Protein AF-X1BMU3-F1 (afdb_monomer_lite)

InterPro domains:
  IPR006626 Parallel beta-helix repeat [SM00710] (8-30)
  IPR006626 Parallel beta-helix repeat [SM00710] (31-52)
  IPR006626 Parallel beta-helix repeat [SM00710] (73-93)
  IPR006626 Parallel beta-helix repeat [SM00710] (94-116)
  IPR011050 Pectin lyase fold/virulence factor [SSF51126] (2-118)
  IPR012334 Pectin lyase fold [G3DSA:2.160.20.10] (1-126)
  IPR022441 Parallel beta-helix repeat-2 [TIGR03804] (2-44)
  IPR039448 Right handed beta helix domain [PF13229] (2-118)

Organism: NCBI:txid412755

Sequence (133 aa):
RGIYLRSSNDVNVINNNCSFNEYYGIVSQYSGYTTVINNTCYFNLQGIHLDSSIASIINNTCSKGTFGILSNSQNITVIHNKCINNTNGMYIASDEARIFNNTLSDNSNYGLYIISYTYPIISSTCAMVYIIK

Structure (mmCIF, N/CA/C/O backbone):
data_AF-X1BMU3-F1
#
_entry.id   AF-X1BMU3-F1
#
loop_
_atom_site.group_PDB
_atom_site.id
_atom_site.type_symbol
_atom_site.label_atom_id
_atom_site.label_alt_id
_atom_site.label_comp_id
_atom_site.label_asym_id
_atom_site.label_entity_id
_atom_site.label_seq_id
_atom_site.pdbx_PDB_ins_code
_atom_site.Cartn_x
_atom_site.Cartn_y
_atom_site.Cartn_z
_atom_site.occupancy
_atom_site.B_iso_or_equiv
_atom_site.auth_seq_id
_atom_site.auth_comp_id
_atom_site.auth_asym_id
_atom_site.auth_atom_id
_atom_site.pdbx_PDB_model_num
ATOM 1 N N . ARG A 1 1 ? -12.001 -10.906 -5.872 1.00 58.22 1 ARG A N 1
ATOM 2 C CA . ARG A 1 1 ? -10.534 -10.727 -6.000 1.00 58.22 1 ARG A CA 1
ATOM 3 C C . ARG A 1 1 ? -10.338 -9.483 -6.845 1.00 58.22 1 ARG A C 1
ATOM 5 O O . ARG A 1 1 ? -10.968 -9.432 -7.894 1.00 58.22 1 ARG A O 1
ATOM 12 N N . GLY A 1 2 ? -9.561 -8.502 -6.383 1.00 89.25 2 GLY A N 1
ATOM 13 C CA . GLY A 1 2 ? -9.280 -7.315 -7.186 1.00 89.25 2 GLY A CA 1
ATOM 14 C C . GLY A 1 2 ? -8.140 -7.563 -8.177 1.00 89.25 2 GLY A C 1
ATOM 15 O O . GLY A 1 2 ? -8.109 -8.608 -8.826 1.00 89.25 2 GLY A O 1
ATOM 16 N N . ILE A 1 3 ? -7.205 -6.625 -8.303 1.00 97.50 3 ILE A N 1
ATOM 17 C CA . ILE A 1 3 ? -6.103 -6.702 -9.274 1.00 97.50 3 ILE A CA 1
ATOM 18 C C . ILE A 1 3 ? -4.914 -7.432 -8.650 1.00 97.50 3 ILE A C 1
ATOM 20 O O . ILE A 1 3 ? -4.509 -7.119 -7.533 1.00 97.50 3 ILE A O 1
ATOM 24 N N . TYR A 1 4 ? -4.340 -8.394 -9.371 1.00 97.00 4 TYR A N 1
ATOM 25 C CA . TYR A 1 4 ? -3.208 -9.185 -8.897 1.00 97.00 4 TYR A CA 1
ATOM 26 C C . TYR A 1 4 ? -2.091 -9.191 -9.942 1.00 97.00 4 TYR A C 1
ATOM 28 O O . TYR A 1 4 ? -2.260 -9.724 -11.038 1.00 97.00 4 TYR A O 1
ATOM 36 N N . LEU A 1 5 ? -0.958 -8.590 -9.589 1.00 96.31 5 LEU A N 1
ATOM 37 C CA . LEU A 1 5 ? 0.251 -8.519 -10.399 1.00 96.31 5 LEU A CA 1
ATOM 38 C C . LEU A 1 5 ? 1.302 -9.443 -9.796 1.00 96.31 5 LEU A C 1
ATOM 40 O O . LEU A 1 5 ? 1.633 -9.326 -8.615 1.00 96.31 5 LEU A O 1
ATOM 44 N N . ARG A 1 6 ? 1.843 -10.347 -10.609 1.00 97.00 6 ARG A N 1
ATOM 45 C CA . ARG A 1 6 ? 2.892 -11.274 -10.188 1.00 97.00 6 ARG A CA 1
ATOM 46 C C . ARG A 1 6 ? 4.003 -11.290 -11.212 1.00 97.00 6 ARG A C 1
ATOM 48 O O . ARG A 1 6 ? 3.728 -11.508 -12.390 1.00 97.00 6 ARG A O 1
ATOM 55 N N . SER A 1 7 ? 5.235 -11.080 -10.756 1.00 97.06 7 SER A N 1
ATOM 56 C CA . SER A 1 7 ? 6.422 -11.101 -11.618 1.00 97.06 7 SER A CA 1
ATOM 57 C C . SER A 1 7 ? 6.260 -10.194 -12.842 1.00 97.06 7 SER A C 1
ATOM 59 O O . SER A 1 7 ? 6.598 -10.574 -13.960 1.00 97.06 7 SER A O 1
ATOM 61 N N . SER A 1 8 ? 5.653 -9.024 -12.633 1.00 94.31 8 SER A N 1
ATOM 62 C CA . SER A 1 8 ? 5.281 -8.087 -13.692 1.00 94.31 8 SER A CA 1
ATOM 63 C C . SER A 1 8 ? 6.005 -6.768 -13.468 1.00 94.31 8 SER A C 1
ATOM 65 O O . SER A 1 8 ? 5.951 -6.221 -12.374 1.00 94.31 8 SER A O 1
ATOM 67 N N . ASN A 1 9 ? 6.666 -6.247 -14.495 1.00 95.19 9 ASN A N 1
ATOM 68 C CA . ASN A 1 9 ? 7.392 -4.985 -14.399 1.00 95.19 9 ASN A CA 1
ATOM 69 C C . ASN A 1 9 ? 6.672 -3.891 -15.185 1.00 95.19 9 ASN A C 1
ATOM 71 O O . ASN A 1 9 ? 5.942 -4.193 -16.130 1.00 95.19 9 ASN A O 1
ATOM 75 N N . ASP A 1 10 ? 6.873 -2.639 -14.778 1.00 97.00 10 ASP A N 1
ATOM 76 C CA . ASP A 1 10 ? 6.422 -1.453 -15.519 1.00 97.00 10 ASP A CA 1
ATOM 77 C C . ASP A 1 10 ? 4.896 -1.404 -15.726 1.00 97.00 10 ASP A C 1
ATOM 79 O O . ASP A 1 10 ? 4.380 -0.971 -16.759 1.00 97.00 10 ASP A O 1
ATOM 83 N N . VAL A 1 11 ? 4.148 -1.869 -14.719 1.00 97.00 11 VAL A N 1
ATOM 84 C CA . VAL A 1 11 ? 2.683 -1.911 -14.755 1.00 97.00 11 VAL A CA 1
ATOM 85 C C . VAL A 1 11 ? 2.080 -0.657 -14.134 1.00 97.00 11 VAL A C 1
ATOM 87 O O . VAL A 1 11 ? 2.421 -0.262 -13.018 1.00 97.00 11 VAL A O 1
ATOM 90 N N . ASN A 1 12 ? 1.090 -0.095 -14.825 1.00 97.44 12 ASN A N 1
ATOM 91 C CA . ASN A 1 12 ? 0.274 1.013 -14.346 1.00 97.44 12 ASN A CA 1
ATOM 92 C C . ASN A 1 12 ? -1.130 0.526 -13.966 1.00 97.44 12 ASN A C 1
ATOM 94 O O . ASN A 1 12 ? -1.893 0.079 -14.820 1.00 97.44 12 ASN A O 1
ATOM 98 N N . VAL A 1 13 ? -1.498 0.665 -12.692 1.00 98.12 13 VAL A N 1
ATOM 99 C CA . VAL A 1 13 ? -2.846 0.391 -12.176 1.00 98.12 13 VAL A CA 1
ATOM 100 C C . VAL A 1 13 ? -3.504 1.720 -11.827 1.00 98.12 13 VAL A C 1
ATOM 102 O O . VAL A 1 13 ? -3.208 2.313 -10.789 1.00 98.12 13 VAL A O 1
ATOM 105 N N . ILE A 1 14 ? -4.367 2.220 -12.715 1.00 98.56 14 ILE A N 1
ATOM 106 C CA . ILE A 1 14 ? -4.876 3.598 -12.658 1.00 98.56 14 ILE A CA 1
ATOM 107 C C . ILE A 1 14 ? -6.408 3.627 -12.669 1.00 98.56 14 ILE A C 1
ATOM 109 O O . ILE A 1 14 ? -7.021 2.986 -13.519 1.00 98.56 14 ILE A O 1
ATOM 113 N N . ASN A 1 15 ? -7.014 4.426 -11.784 1.00 98.38 15 ASN A N 1
ATOM 114 C CA . ASN A 1 15 ? -8.455 4.734 -11.763 1.00 98.38 15 ASN A CA 1
ATOM 115 C C . ASN A 1 15 ? -9.384 3.507 -11.627 1.00 98.38 15 ASN A C 1
ATOM 117 O O . ASN A 1 15 ? -10.466 3.476 -12.213 1.00 98.38 15 ASN A O 1
ATOM 121 N N . ASN A 1 16 ? -8.996 2.494 -10.850 1.00 98.25 16 ASN A N 1
ATOM 122 C CA . ASN A 1 16 ? -9.819 1.303 -10.631 1.00 98.25 16 ASN A CA 1
ATOM 123 C C . ASN A 1 16 ? -10.598 1.373 -9.315 1.00 98.25 16 ASN A C 1
ATOM 125 O O . ASN A 1 16 ? -10.117 1.880 -8.298 1.00 98.25 16 ASN A O 1
ATOM 129 N N . ASN A 1 17 ? -11.785 0.767 -9.311 1.00 98.06 17 ASN A N 1
ATOM 130 C CA . ASN A 1 17 ? -12.514 0.442 -8.090 1.00 98.06 17 ASN A CA 1
ATOM 131 C C . ASN A 1 17 ? -12.274 -1.035 -7.736 1.00 98.06 17 ASN A C 1
ATOM 133 O O . ASN A 1 17 ? -12.875 -1.926 -8.326 1.00 98.06 17 ASN A O 1
ATOM 137 N N . CYS A 1 18 ? -11.390 -1.281 -6.771 1.00 97.88 18 CYS A N 1
ATOM 138 C CA . CYS A 1 18 ? -11.014 -2.606 -6.273 1.00 97.88 18 CYS A CA 1
ATOM 139 C C . CYS A 1 18 ? -11.619 -2.863 -4.883 1.00 97.88 18 CYS A C 1
ATOM 141 O O . CYS A 1 18 ? -10.926 -3.263 -3.947 1.00 97.88 18 CYS A O 1
ATOM 143 N N . SER A 1 19 ? -12.905 -2.566 -4.720 1.00 98.19 19 SER A N 1
ATOM 144 C CA . SER A 1 19 ? -13.605 -2.651 -3.434 1.00 98.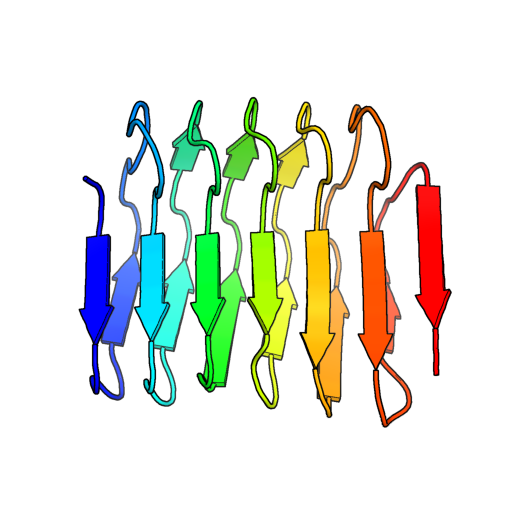19 19 SER A CA 1
ATOM 145 C C . SER A 1 19 ? -14.321 -3.988 -3.236 1.00 98.19 19 SER A C 1
ATOM 147 O O . SER A 1 19 ? -14.561 -4.714 -4.199 1.00 98.19 19 SER A O 1
ATOM 149 N N . PHE A 1 20 ? -14.707 -4.274 -1.991 1.00 97.75 20 PHE A N 1
ATOM 150 C CA . PHE A 1 20 ? -15.537 -5.419 -1.601 1.00 97.75 20 PHE A CA 1
ATOM 151 C C . PHE A 1 20 ? -14.941 -6.785 -1.956 1.00 97.75 20 PHE A C 1
ATOM 153 O O . PHE A 1 20 ? -15.661 -7.729 -2.285 1.00 97.75 20 PHE A O 1
ATOM 160 N N . ASN A 1 21 ? -13.618 -6.912 -1.890 1.00 96.00 21 ASN A N 1
ATOM 161 C CA . ASN A 1 21 ? -12.961 -8.204 -1.992 1.00 96.00 21 ASN A CA 1
ATOM 162 C C . ASN A 1 21 ? -12.735 -8.778 -0.601 1.00 96.00 21 ASN A C 1
ATOM 164 O O . ASN A 1 21 ? -12.295 -8.084 0.307 1.00 96.00 21 ASN A O 1
ATOM 168 N N . GLU A 1 22 ? -12.959 -10.083 -0.473 1.00 93.88 22 GLU A N 1
ATOM 169 C CA . GLU A 1 22 ? -12.767 -10.820 0.779 1.00 93.88 22 GLU A CA 1
ATOM 170 C C . GLU A 1 22 ? -11.379 -10.590 1.399 1.00 93.88 22 GLU A C 1
ATOM 172 O O . GLU A 1 22 ? -11.260 -10.377 2.601 1.00 93.88 22 GLU A O 1
ATOM 177 N N . TYR A 1 23 ? -10.336 -10.561 0.561 1.00 94.81 23 TYR A N 1
ATOM 178 C CA . TYR A 1 23 ? -8.954 -10.400 1.008 1.00 94.81 23 TYR A CA 1
ATOM 179 C C . TYR A 1 23 ? -8.319 -9.115 0.480 1.00 94.81 23 TYR A C 1
ATOM 181 O O . TYR A 1 23 ? -8.098 -8.175 1.236 1.00 94.81 23 TYR A O 1
ATOM 189 N N . TYR A 1 24 ? -8.024 -9.059 -0.818 1.00 97.38 24 TYR A N 1
ATOM 190 C CA . TYR A 1 24 ? -7.151 -8.027 -1.375 1.00 97.38 24 TYR A CA 1
ATOM 191 C C . TYR A 1 24 ? -7.853 -7.163 -2.423 1.00 97.38 24 TYR A C 1
ATOM 193 O O . TYR A 1 24 ? -8.521 -7.701 -3.318 1.00 97.38 24 TYR A O 1
ATOM 201 N N . GLY A 1 25 ? -7.632 -5.847 -2.344 1.00 98.25 25 GLY A N 1
ATOM 202 C CA . GLY A 1 25 ? -7.974 -4.897 -3.402 1.00 98.25 25 GLY A CA 1
ATOM 203 C C . GLY A 1 25 ? -6.966 -4.952 -4.550 1.00 98.25 25 GLY A C 1
ATOM 204 O O . GLY A 1 25 ? -7.294 -5.406 -5.642 1.00 98.25 25 GLY A O 1
ATOM 205 N N . ILE A 1 26 ? -5.727 -4.526 -4.311 1.00 98.56 26 ILE A N 1
ATOM 206 C CA . ILE A 1 26 ? -4.634 -4.578 -5.294 1.00 98.56 26 ILE A CA 1
ATOM 207 C C . ILE A 1 26 ? -3.444 -5.298 -4.671 1.00 98.56 26 ILE A C 1
ATOM 209 O O . ILE A 1 26 ? -3.037 -4.972 -3.559 1.00 98.56 26 ILE A O 1
ATOM 213 N N . VAL A 1 27 ? -2.873 -6.258 -5.394 1.00 97.94 27 VAL A N 1
ATOM 214 C CA . VAL A 1 27 ? -1.695 -7.019 -4.973 1.00 97.94 27 VAL A CA 1
ATOM 215 C C . VAL A 1 27 ? -0.593 -6.894 -6.014 1.00 97.94 27 VAL A C 1
ATOM 217 O O . VAL A 1 27 ? -0.849 -7.076 -7.203 1.00 97.94 27 VAL A O 1
ATOM 220 N N . SER A 1 28 ? 0.632 -6.647 -5.557 1.00 96.94 28 SER A N 1
ATOM 221 C CA . SER A 1 28 ? 1.846 -6.713 -6.368 1.00 96.94 28 SER A CA 1
ATOM 222 C C . SER A 1 28 ? 2.877 -7.601 -5.682 1.00 96.94 28 SER A C 1
ATOM 224 O O . SER A 1 28 ? 3.290 -7.304 -4.561 1.00 96.94 28 SER A O 1
ATOM 226 N N . GLN A 1 29 ? 3.281 -8.686 -6.346 1.00 97.06 29 GLN A N 1
ATOM 227 C CA . GLN A 1 29 ? 4.260 -9.645 -5.833 1.00 97.06 29 GLN A CA 1
ATOM 228 C C . GLN A 1 29 ? 5.409 -9.850 -6.814 1.00 97.06 29 GLN A C 1
ATOM 230 O O . GLN A 1 29 ? 5.182 -10.212 -7.970 1.00 97.06 29 GLN A O 1
ATOM 235 N N . TYR A 1 30 ? 6.642 -9.699 -6.327 1.00 97.00 30 TYR A N 1
ATOM 236 C CA . TYR A 1 30 ? 7.863 -9.889 -7.122 1.00 97.00 30 TYR A CA 1
ATOM 237 C C . TYR A 1 30 ? 7.910 -9.003 -8.379 1.00 97.00 30 TYR A C 1
ATOM 239 O O . TYR A 1 30 ? 8.348 -9.448 -9.438 1.00 97.00 30 TYR A O 1
ATOM 247 N N . SER A 1 31 ? 7.407 -7.773 -8.276 1.00 95.69 31 SER A N 1
ATOM 248 C CA . SER A 1 31 ? 7.179 -6.867 -9.406 1.00 95.69 31 SER A CA 1
ATOM 249 C C . SER A 1 31 ? 8.006 -5.587 -9.272 1.00 95.69 31 SER A C 1
ATOM 251 O O . SER A 1 31 ? 8.108 -5.007 -8.191 1.00 95.69 31 SER A O 1
ATOM 253 N N . GLY A 1 32 ? 8.581 -5.113 -10.371 1.00 94.50 32 GLY A N 1
ATOM 254 C CA . GLY A 1 32 ? 9.378 -3.889 -10.432 1.00 94.50 32 GLY A CA 1
ATOM 255 C C . GLY A 1 32 ? 8.608 -2.713 -11.028 1.00 94.50 32 GLY A C 1
ATOM 256 O O . GLY A 1 32 ? 7.774 -2.886 -11.914 1.00 94.50 32 GLY A O 1
ATOM 257 N N . TYR A 1 33 ? 8.905 -1.503 -10.557 1.00 94.62 33 TYR A N 1
ATOM 258 C CA . TYR A 1 33 ? 8.425 -0.244 -11.146 1.00 94.62 33 TYR A CA 1
ATOM 259 C C . TYR A 1 33 ? 6.901 -0.174 -11.347 1.00 94.62 33 TYR A C 1
ATOM 261 O O . TYR A 1 33 ? 6.401 0.400 -12.313 1.00 94.62 33 TYR A O 1
ATOM 269 N N . THR A 1 34 ? 6.141 -0.759 -10.418 1.00 96.00 34 THR A N 1
ATOM 270 C CA . THR A 1 34 ? 4.677 -0.726 -10.475 1.00 96.00 34 THR A CA 1
ATOM 271 C C . THR A 1 34 ? 4.158 0.618 -9.975 1.00 96.00 34 THR A C 1
ATOM 273 O O . THR A 1 34 ? 4.550 1.102 -8.912 1.00 96.00 34 THR A O 1
ATOM 276 N N . THR A 1 35 ? 3.231 1.215 -10.715 1.00 97.88 35 THR A N 1
ATOM 277 C CA . THR A 1 35 ? 2.622 2.498 -10.365 1.00 97.88 35 THR A CA 1
ATOM 278 C C . THR A 1 35 ? 1.130 2.317 -10.113 1.00 97.88 35 THR A C 1
ATOM 280 O O . THR A 1 35 ? 0.380 1.910 -10.998 1.00 97.88 35 THR A O 1
ATOM 283 N N . VAL A 1 36 ? 0.685 2.623 -8.894 1.00 98.50 36 VAL A N 1
ATOM 284 C CA . VAL A 1 36 ? -0.705 2.463 -8.445 1.00 98.50 36 VAL A CA 1
ATOM 285 C C . VAL A 1 36 ? -1.284 3.845 -8.154 1.00 98.50 36 VAL A C 1
ATOM 287 O O . VAL A 1 36 ? -0.907 4.474 -7.163 1.00 98.50 36 VAL A O 1
ATOM 290 N N . ILE A 1 37 ? -2.175 4.341 -9.020 1.00 98.81 37 ILE A N 1
ATOM 291 C CA . ILE A 1 37 ? -2.674 5.727 -8.987 1.00 98.81 37 ILE A CA 1
ATOM 292 C C . ILE A 1 37 ? -4.203 5.798 -8.947 1.00 98.81 37 ILE A C 1
ATOM 294 O O . ILE A 1 37 ? -4.879 5.171 -9.761 1.00 98.81 37 ILE A O 1
ATOM 298 N N . ASN A 1 38 ? -4.752 6.653 -8.077 1.00 98.62 38 ASN A N 1
ATOM 299 C CA . ASN A 1 38 ? -6.180 7.015 -8.062 1.00 98.62 38 ASN A CA 1
ATOM 300 C C . ASN A 1 38 ? -7.142 5.814 -7.945 1.00 98.62 38 ASN A C 1
ATOM 302 O O . ASN A 1 38 ? -8.252 5.840 -8.478 1.00 98.62 38 ASN A O 1
ATOM 306 N N . ASN A 1 39 ? -6.741 4.739 -7.271 1.00 98.75 39 ASN A N 1
ATOM 307 C CA . ASN A 1 39 ? -7.611 3.587 -7.066 1.00 98.75 39 ASN A CA 1
ATOM 308 C C . ASN A 1 39 ? -8.395 3.715 -5.759 1.00 98.75 39 ASN A C 1
ATOM 310 O O . ASN A 1 39 ? -7.926 4.288 -4.770 1.00 98.75 39 ASN A O 1
ATOM 314 N N . THR A 1 40 ? -9.588 3.128 -5.745 1.00 98.69 40 THR A N 1
ATOM 315 C CA . THR A 1 40 ? -10.412 2.987 -4.540 1.00 98.69 40 THR A CA 1
ATOM 316 C C . THR A 1 40 ? -10.416 1.532 -4.098 1.00 98.69 40 THR A C 1
ATOM 318 O O . THR A 1 40 ? -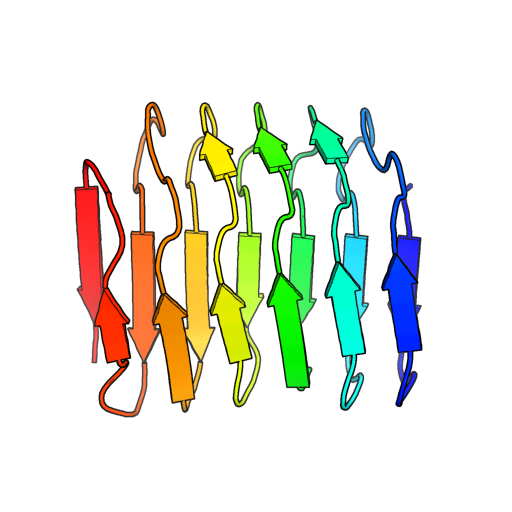10.859 0.662 -4.842 1.00 98.69 40 THR A O 1
ATOM 321 N N . CYS A 1 41 ? -9.936 1.272 -2.884 1.00 98.50 41 CYS A N 1
ATOM 322 C CA . CYS A 1 41 ? -9.921 -0.044 -2.250 1.00 98.50 41 CYS A CA 1
ATOM 323 C C . CYS A 1 41 ? -10.733 0.015 -0.949 1.00 98.50 41 CYS A C 1
ATOM 325 O O . CYS A 1 41 ? -10.176 0.108 0.147 1.00 98.50 41 CYS A O 1
ATOM 327 N N . TYR A 1 42 ? -12.059 0.007 -1.068 1.00 98.50 42 TYR A N 1
ATOM 328 C CA . TYR A 1 42 ? -12.977 0.049 0.069 1.00 98.50 42 TYR A CA 1
ATOM 329 C C . TYR A 1 42 ? -13.379 -1.362 0.507 1.00 98.50 42 TYR A C 1
ATOM 331 O O . TYR A 1 42 ? -13.733 -2.188 -0.329 1.00 98.50 42 TYR A O 1
ATOM 339 N N . PHE A 1 43 ? -13.382 -1.621 1.815 1.00 98.00 43 PHE A N 1
ATOM 340 C CA . PHE A 1 43 ? -13.876 -2.874 2.395 1.00 98.00 43 PHE A CA 1
ATOM 341 C C . PHE A 1 43 ? -13.156 -4.116 1.843 1.00 98.00 43 PHE A C 1
ATOM 343 O O . PHE A 1 43 ? -13.767 -5.027 1.288 1.00 98.00 43 PHE A O 1
ATOM 350 N N . ASN A 1 44 ? -11.830 -4.115 1.974 1.00 97.88 44 ASN A N 1
ATOM 351 C CA . ASN A 1 44 ? -10.973 -5.273 1.727 1.00 97.88 44 ASN A CA 1
ATOM 352 C C . ASN A 1 44 ? -10.177 -5.558 3.002 1.00 97.88 44 ASN A C 1
ATOM 354 O O . ASN A 1 44 ? -9.825 -4.609 3.700 1.00 97.88 44 ASN A O 1
ATOM 358 N N . LEU A 1 45 ? -9.819 -6.813 3.293 1.00 97.69 45 LEU A N 1
ATOM 359 C CA . LEU A 1 45 ? -8.905 -7.104 4.408 1.00 97.69 45 LEU A CA 1
ATOM 360 C C . LEU A 1 45 ? -7.603 -6.293 4.269 1.00 97.69 45 LEU A C 1
ATOM 362 O O . LEU A 1 45 ? -7.128 -5.690 5.231 1.00 97.69 45 LEU A O 1
ATOM 366 N N . GLN A 1 46 ? -7.070 -6.228 3.050 1.00 98.06 46 GLN A N 1
ATOM 367 C CA . GLN A 1 46 ? -5.927 -5.405 2.675 1.00 98.06 46 GLN A CA 1
ATOM 368 C C . GLN A 1 46 ? -6.270 -4.601 1.418 1.00 98.06 46 GLN A C 1
ATOM 370 O O . GLN A 1 46 ? -6.629 -5.170 0.384 1.00 98.06 46 GLN A O 1
ATOM 375 N N . GLY A 1 47 ? -6.175 -3.273 1.500 1.00 98.44 47 GLY A N 1
ATOM 376 C CA . GLY A 1 47 ? -6.460 -2.386 0.374 1.00 98.44 47 GLY A CA 1
ATOM 377 C C . GLY A 1 47 ? -5.438 -2.567 -0.745 1.00 98.44 47 GLY A C 1
ATOM 378 O O . GLY A 1 47 ? -5.761 -3.118 -1.797 1.00 98.44 47 GLY A O 1
ATOM 379 N N . ILE A 1 48 ? -4.200 -2.148 -0.488 1.00 98.69 48 ILE A N 1
ATOM 380 C CA . ILE A 1 48 ? -3.052 -2.356 -1.379 1.00 98.69 48 ILE A CA 1
ATOM 381 C C . ILE A 1 48 ? -2.003 -3.184 -0.636 1.00 98.69 48 ILE A C 1
ATOM 383 O O . ILE A 1 48 ? -1.560 -2.794 0.444 1.00 98.69 48 ILE A O 1
ATOM 387 N N . HIS A 1 49 ? -1.609 -4.313 -1.219 1.00 98.12 49 HIS A N 1
ATOM 388 C CA . HIS A 1 49 ? -0.597 -5.215 -0.684 1.00 98.12 49 HIS A CA 1
ATOM 389 C C . HIS A 1 49 ? 0.605 -5.312 -1.629 1.00 98.12 49 HIS A C 1
ATOM 391 O O . HIS A 1 49 ? 0.462 -5.727 -2.781 1.00 98.12 49 HIS A O 1
ATOM 397 N N . LEU A 1 50 ? 1.786 -4.943 -1.135 1.00 97.25 50 LEU A N 1
ATOM 398 C CA . LEU A 1 50 ? 3.053 -5.092 -1.847 1.00 97.25 50 LEU A CA 1
ATOM 399 C C . LEU A 1 50 ? 3.937 -6.114 -1.136 1.00 97.25 50 LEU A C 1
ATOM 401 O O . LEU A 1 50 ? 4.197 -5.983 0.062 1.00 97.25 50 LEU A O 1
ATOM 405 N N . ASP A 1 51 ? 4.446 -7.083 -1.887 1.00 97.06 51 ASP A N 1
ATOM 406 C CA . ASP A 1 51 ? 5.432 -8.044 -1.403 1.00 97.06 51 ASP A CA 1
ATOM 407 C C . ASP A 1 51 ? 6.588 -8.163 -2.399 1.00 97.06 51 ASP A C 1
ATOM 409 O O . ASP A 1 51 ? 6.382 -8.369 -3.601 1.00 97.06 51 ASP A O 1
ATOM 413 N N . SER A 1 52 ? 7.810 -7.992 -1.896 1.00 96.44 52 SER A N 1
ATOM 414 C CA . SER A 1 52 ? 9.050 -8.095 -2.666 1.00 96.44 52 SER A CA 1
ATOM 415 C C . SER A 1 52 ? 8.997 -7.302 -3.983 1.00 96.44 52 SER A C 1
ATOM 417 O O . SER A 1 52 ? 9.361 -7.811 -5.041 1.00 96.44 52 SER A O 1
ATOM 419 N N . SER A 1 53 ? 8.458 -6.079 -3.938 1.00 95.31 53 SER A N 1
ATOM 420 C CA . SER A 1 53 ? 8.209 -5.235 -5.112 1.00 95.31 53 SER A CA 1
ATOM 421 C C . SER A 1 53 ? 8.897 -3.868 -4.997 1.00 95.31 53 SER A C 1
ATOM 423 O O . SER A 1 53 ? 9.313 -3.476 -3.913 1.00 95.31 53 SER A O 1
ATOM 425 N N . ILE A 1 54 ? 8.979 -3.126 -6.105 1.00 95.75 54 ILE A N 1
ATOM 426 C CA . ILE A 1 54 ? 9.341 -1.697 -6.138 1.00 95.75 54 ILE A CA 1
ATOM 427 C C . ILE A 1 54 ? 8.140 -0.947 -6.704 1.00 95.75 54 ILE A C 1
ATOM 429 O O . ILE A 1 54 ? 7.686 -1.262 -7.809 1.00 95.75 54 ILE A O 1
ATOM 433 N N . ALA A 1 55 ? 7.605 0.030 -5.968 1.00 96.50 55 ALA A N 1
ATOM 434 C CA . ALA A 1 55 ? 6.356 0.666 -6.371 1.00 96.50 55 ALA A CA 1
ATOM 435 C C . ALA A 1 55 ? 6.197 2.126 -5.934 1.00 96.50 55 ALA A C 1
ATOM 437 O O . ALA A 1 55 ? 6.686 2.559 -4.886 1.00 96.50 55 ALA A O 1
ATOM 438 N N . SER A 1 56 ? 5.419 2.855 -6.735 1.00 98.00 56 SER A N 1
ATOM 439 C CA . SER A 1 56 ? 4.876 4.172 -6.400 1.00 98.00 56 SER A CA 1
ATOM 440 C C . SER A 1 56 ? 3.368 4.072 -6.178 1.00 98.00 56 SER A C 1
ATOM 442 O O . SER A 1 56 ? 2.627 3.693 -7.083 1.00 98.00 56 SER A O 1
ATOM 444 N N . ILE A 1 57 ? 2.904 4.425 -4.980 1.00 98.50 57 ILE A N 1
ATOM 445 C CA . ILE A 1 57 ? 1.491 4.394 -4.585 1.00 98.50 57 ILE A CA 1
ATOM 446 C C . ILE A 1 57 ? 1.025 5.833 -4.365 1.00 98.50 57 ILE A C 1
ATOM 448 O O . ILE A 1 57 ? 1.456 6.488 -3.414 1.00 98.50 57 ILE A O 1
ATOM 452 N N . ILE A 1 58 ? 0.163 6.349 -5.243 1.00 98.75 58 ILE A N 1
ATOM 453 C CA . ILE A 1 58 ? -0.171 7.780 -5.285 1.00 98.75 58 ILE A CA 1
ATOM 454 C C . ILE A 1 58 ? -1.686 8.007 -5.355 1.00 98.75 58 ILE A C 1
ATOM 456 O O . ILE A 1 58 ? -2.367 7.415 -6.189 1.00 98.75 58 ILE A O 1
ATOM 460 N N . ASN A 1 59 ? -2.222 8.914 -4.532 1.00 98.62 59 ASN A N 1
ATOM 461 C CA . ASN A 1 59 ? -3.631 9.347 -4.580 1.00 98.62 59 ASN A CA 1
ATOM 462 C C . ASN A 1 59 ? -4.677 8.215 -4.450 1.00 98.62 59 ASN A C 1
ATOM 464 O O . ASN A 1 59 ? -5.804 8.340 -4.928 1.00 98.62 59 ASN A O 1
ATOM 468 N N . ASN A 1 60 ? -4.345 7.093 -3.816 1.00 98.81 60 ASN A N 1
ATOM 469 C CA . ASN A 1 60 ? -5.301 6.010 -3.600 1.00 98.81 60 ASN A CA 1
ATOM 470 C C . ASN A 1 60 ? -6.110 6.244 -2.323 1.00 98.81 60 ASN A C 1
ATOM 472 O O . ASN A 1 60 ? -5.634 6.847 -1.358 1.00 98.81 60 ASN A O 1
ATOM 476 N N . THR A 1 61 ? -7.332 5.722 -2.302 1.00 98.75 61 THR A N 1
ATOM 477 C CA . THR A 1 61 ? -8.185 5.710 -1.110 1.00 98.75 61 THR A CA 1
ATOM 478 C C . THR A 1 61 ? -8.400 4.270 -0.659 1.00 98.75 61 THR A C 1
ATOM 480 O O . THR A 1 61 ? -9.041 3.491 -1.362 1.00 98.75 61 THR A O 1
ATOM 483 N N . CYS A 1 62 ? -7.886 3.921 0.520 1.00 98.62 62 CYS A N 1
ATOM 484 C CA . CYS A 1 62 ? -8.051 2.608 1.143 1.00 98.62 62 CYS A CA 1
ATOM 485 C C . CYS A 1 62 ? -8.789 2.770 2.475 1.00 98.62 62 CYS A C 1
ATOM 487 O O . CYS A 1 62 ? -8.338 3.509 3.352 1.00 98.62 62 CYS A O 1
ATOM 489 N N . SER A 1 63 ? -9.940 2.123 2.642 1.00 98.62 63 SER A N 1
ATOM 490 C CA . SER A 1 63 ? -10.745 2.332 3.853 1.00 98.62 63 SER A CA 1
ATOM 491 C C . SER A 1 63 ? -11.609 1.145 4.240 1.00 98.62 63 SER A C 1
ATOM 493 O O . SER A 1 63 ? -11.987 0.340 3.386 1.00 98.62 63 SER A O 1
ATOM 495 N N . LYS A 1 64 ? -11.949 1.072 5.533 1.00 98.19 64 LYS A N 1
ATOM 496 C CA . LYS A 1 64 ? -12.760 0.001 6.134 1.00 98.19 64 LYS A CA 1
ATOM 497 C C . LYS A 1 64 ? -12.179 -1.401 5.930 1.00 98.19 64 LYS A C 1
ATOM 499 O O . LYS A 1 64 ? -12.924 -2.355 5.727 1.00 98.19 64 LYS A O 1
ATOM 504 N N . GLY A 1 65 ? -10.854 -1.505 5.968 1.00 97.56 65 GLY A N 1
ATOM 505 C CA . GLY A 1 65 ? -10.102 -2.756 5.935 1.00 97.56 65 GLY A CA 1
ATOM 506 C C . GLY A 1 65 ? -9.279 -2.999 7.196 1.00 97.56 65 GLY A C 1
ATOM 507 O O . GLY A 1 65 ? -9.259 -2.180 8.114 1.00 97.56 65 GLY A O 1
ATOM 508 N N . THR A 1 66 ? -8.543 -4.108 7.245 1.00 98.25 66 THR A N 1
ATOM 509 C CA . THR A 1 66 ? -7.553 -4.324 8.314 1.00 98.25 66 THR A CA 1
ATOM 510 C C . THR A 1 66 ? -6.283 -3.531 8.039 1.00 98.25 66 THR A C 1
ATOM 512 O O . THR A 1 66 ? -5.751 -2.896 8.945 1.00 98.25 66 THR A O 1
ATOM 515 N N . PHE A 1 67 ? -5.818 -3.509 6.792 1.00 98.50 67 PHE A N 1
ATOM 516 C CA . PHE A 1 67 ? -4.693 -2.682 6.365 1.00 98.50 67 PHE A CA 1
ATOM 517 C C . PHE A 1 67 ? -5.109 -1.824 5.176 1.00 98.50 67 PHE A C 1
ATOM 519 O O . PHE A 1 67 ? -5.567 -2.359 4.165 1.00 98.50 67 PHE A O 1
ATOM 526 N N . GLY A 1 68 ? -4.925 -0.506 5.267 1.00 98.38 68 GLY A N 1
ATOM 527 C CA . GLY A 1 68 ? -5.089 0.369 4.108 1.00 98.38 68 GLY A CA 1
ATOM 528 C C . GLY A 1 68 ? -4.026 0.051 3.056 1.00 98.38 68 GLY A C 1
ATOM 529 O O . GLY A 1 68 ? -4.342 -0.441 1.972 1.00 98.38 68 GLY A O 1
ATOM 530 N N . ILE A 1 69 ? -2.760 0.253 3.421 1.00 98.56 69 ILE A N 1
ATOM 531 C CA . ILE A 1 69 ? -1.594 -0.177 2.640 1.00 98.56 69 ILE A CA 1
ATOM 532 C C . ILE A 1 69 ? -0.716 -1.067 3.522 1.00 98.56 69 ILE A C 1
ATOM 534 O O . ILE A 1 69 ? -0.289 -0.644 4.598 1.00 98.56 69 ILE A O 1
ATOM 538 N N . LEU A 1 70 ? -0.428 -2.279 3.052 1.00 98.12 70 LEU A N 1
ATOM 539 C CA . LEU A 1 70 ? 0.550 -3.189 3.644 1.00 98.12 70 LEU A CA 1
ATOM 540 C C . LEU A 1 70 ? 1.686 -3.404 2.647 1.00 98.12 70 LEU A C 1
ATOM 542 O O . LEU A 1 70 ? 1.444 -3.842 1.525 1.00 98.12 70 LEU A O 1
ATOM 546 N N . SER A 1 71 ? 2.918 -3.131 3.054 1.00 97.00 71 SER A N 1
ATOM 547 C CA . SER A 1 71 ? 4.081 -3.275 2.183 1.00 97.00 71 SER A CA 1
ATOM 548 C C . SER A 1 71 ? 5.210 -3.989 2.904 1.00 97.00 71 SER A C 1
ATOM 550 O O . SER A 1 71 ? 5.648 -3.512 3.942 1.00 97.00 71 SER A O 1
ATOM 552 N N . ASN A 1 72 ? 5.697 -5.085 2.329 1.00 96.19 72 ASN A N 1
ATOM 553 C CA . ASN A 1 72 ? 6.965 -5.727 2.666 1.00 96.19 72 ASN A CA 1
ATOM 554 C C . ASN A 1 72 ? 7.824 -5.737 1.400 1.00 96.19 72 ASN A C 1
ATOM 556 O O . ASN A 1 72 ? 7.773 -6.671 0.604 1.00 96.19 72 ASN A O 1
ATOM 560 N N . SER A 1 73 ? 8.461 -4.617 1.090 1.00 93.88 73 SER A N 1
ATOM 561 C CA . SER A 1 73 ? 8.982 -4.346 -0.254 1.00 93.88 73 SER A CA 1
ATOM 562 C C . SER A 1 73 ? 10.138 -3.367 -0.198 1.00 93.88 73 SER A C 1
ATOM 564 O O . SER A 1 73 ? 10.266 -2.634 0.774 1.00 93.88 73 SER A O 1
ATOM 566 N N . GLN A 1 74 ? 10.973 -3.360 -1.232 1.00 87.38 74 GLN A N 1
ATOM 567 C CA . GLN A 1 74 ? 12.146 -2.495 -1.290 1.00 87.38 74 GLN A CA 1
ATOM 568 C C . GLN A 1 74 ? 11.798 -1.197 -2.016 1.00 87.38 74 GLN A C 1
ATOM 570 O O . GLN A 1 74 ? 11.071 -1.214 -3.005 1.00 87.38 74 GLN A O 1
ATOM 575 N N . ASN A 1 75 ? 12.343 -0.073 -1.553 1.00 91.31 75 ASN A N 1
ATOM 576 C CA . ASN A 1 75 ? 12.240 1.230 -2.216 1.00 91.31 75 ASN A CA 1
ATOM 577 C C . ASN A 1 75 ? 10.814 1.604 -2.634 1.00 91.31 75 ASN A C 1
ATOM 579 O O . ASN A 1 75 ? 10.465 1.616 -3.817 1.00 91.31 75 ASN A O 1
ATOM 583 N N . ILE A 1 76 ? 9.993 1.970 -1.653 1.00 94.12 76 ILE A N 1
ATOM 584 C CA . ILE A 1 76 ? 8.621 2.401 -1.918 1.00 94.12 76 ILE A CA 1
ATOM 585 C C . ILE A 1 76 ? 8.461 3.915 -1.798 1.00 94.12 76 ILE A C 1
ATOM 587 O O . ILE A 1 76 ? 9.046 4.571 -0.929 1.00 94.12 76 ILE A O 1
ATOM 591 N N . THR A 1 77 ? 7.601 4.461 -2.655 1.00 96.62 77 THR A N 1
ATOM 592 C CA . THR A 1 77 ? 7.157 5.856 -2.589 1.00 96.62 77 THR A CA 1
ATOM 593 C C . THR A 1 77 ? 5.646 5.892 -2.400 1.00 96.62 77 THR A C 1
ATOM 595 O O . THR A 1 77 ? 4.906 5.358 -3.222 1.00 96.62 77 THR A O 1
ATOM 598 N N . VAL A 1 78 ? 5.173 6.506 -1.315 1.00 97.75 78 VAL A N 1
ATOM 599 C CA . VAL A 1 78 ? 3.751 6.541 -0.945 1.00 97.75 78 VAL A CA 1
ATOM 600 C C . VAL A 1 78 ? 3.319 7.984 -0.710 1.00 97.75 78 VAL A C 1
ATOM 602 O O . VAL A 1 78 ? 3.737 8.611 0.266 1.00 97.75 78 VAL A O 1
ATOM 605 N N . ILE A 1 79 ? 2.505 8.534 -1.615 1.00 98.12 79 ILE A N 1
ATOM 606 C CA . ILE A 1 79 ? 2.204 9.972 -1.657 1.00 98.12 79 ILE A CA 1
ATOM 607 C C . ILE A 1 79 ? 0.698 10.250 -1.779 1.00 98.12 79 ILE A C 1
ATOM 609 O O . ILE A 1 79 ? 0.027 9.670 -2.627 1.00 98.12 79 ILE A O 1
ATOM 613 N N . HIS A 1 80 ? 0.166 11.190 -0.989 1.00 98.25 80 HIS A N 1
ATOM 614 C CA . HIS A 1 80 ? -1.223 11.679 -1.102 1.00 98.25 80 HIS A CA 1
ATOM 615 C C . HIS A 1 80 ? -2.319 10.603 -0.965 1.00 98.25 80 HIS A C 1
ATOM 617 O O . HIS A 1 80 ? -3.445 10.781 -1.429 1.00 98.25 80 HIS A O 1
ATOM 623 N N . ASN A 1 81 ? -2.027 9.473 -0.324 1.00 98.62 81 ASN A N 1
ATOM 624 C CA . ASN A 1 81 ? -3.020 8.426 -0.116 1.00 98.62 81 ASN A CA 1
ATOM 625 C C . ASN A 1 81 ? -3.878 8.726 1.112 1.00 98.62 81 ASN A C 1
ATOM 627 O O . ASN A 1 81 ? -3.408 9.262 2.118 1.00 98.62 81 ASN A O 1
ATOM 631 N N . LYS A 1 82 ? -5.143 8.321 1.041 1.00 98.44 82 LYS A N 1
ATOM 632 C CA . LYS A 1 82 ? -6.087 8.354 2.157 1.00 98.44 82 LYS A CA 1
ATOM 633 C C . LYS A 1 82 ? -6.268 6.933 2.671 1.00 98.44 82 LYS A C 1
ATOM 635 O O . LYS A 1 82 ? -6.970 6.145 2.041 1.00 98.44 82 LYS A O 1
ATOM 640 N N . CYS A 1 83 ? -5.639 6.606 3.797 1.00 98.19 83 CYS A N 1
ATOM 641 C CA . CYS A 1 83 ? -5.850 5.328 4.477 1.00 98.19 83 CYS A CA 1
ATOM 642 C C . CYS A 1 83 ? -6.613 5.583 5.773 1.00 98.19 83 CYS A C 1
ATOM 644 O O . CYS A 1 83 ? -6.009 5.887 6.800 1.00 98.19 83 CYS A O 1
ATOM 646 N N . ILE A 1 84 ? -7.941 5.505 5.699 1.00 97.81 84 ILE A N 1
ATOM 647 C CA . ILE A 1 84 ? -8.843 5.958 6.766 1.00 97.81 84 ILE A CA 1
ATOM 648 C C . ILE A 1 84 ? -9.787 4.854 7.229 1.00 97.81 84 ILE A C 1
ATOM 650 O O . ILE A 1 84 ? -10.203 4.025 6.419 1.00 97.81 84 ILE A O 1
ATOM 654 N N . ASN A 1 85 ? -10.196 4.876 8.498 1.00 97.94 85 ASN A N 1
ATOM 655 C CA . ASN A 1 85 ? -11.136 3.891 9.050 1.00 97.94 85 ASN A CA 1
ATOM 656 C C . ASN A 1 85 ? -10.679 2.435 8.850 1.00 97.94 85 ASN A C 1
ATOM 658 O O . ASN A 1 85 ? -11.506 1.565 8.583 1.00 97.94 85 ASN A O 1
ATOM 662 N N . ASN A 1 86 ? -9.374 2.165 8.899 1.00 98.25 86 ASN A N 1
ATOM 663 C CA . ASN A 1 86 ? -8.838 0.804 8.871 1.00 98.25 86 ASN A CA 1
ATOM 664 C C . ASN A 1 86 ? -8.427 0.364 10.279 1.00 98.25 86 ASN A C 1
ATOM 666 O O . ASN A 1 86 ? -8.331 1.183 11.189 1.00 98.25 86 ASN A O 1
ATOM 670 N N . THR A 1 87 ? -8.104 -0.914 10.477 1.00 98.00 87 THR A N 1
ATOM 671 C CA . THR A 1 87 ? -7.388 -1.295 11.704 1.00 98.00 87 THR A CA 1
ATOM 672 C C . THR A 1 87 ? -6.016 -0.621 11.735 1.00 98.00 87 THR A C 1
ATOM 674 O O . THR A 1 87 ? -5.693 0.086 12.683 1.00 98.00 87 THR A O 1
ATOM 677 N N . ASN A 1 88 ? -5.237 -0.761 10.663 1.00 98.00 88 ASN A N 1
ATOM 678 C CA . ASN A 1 88 ? -3.975 -0.063 10.449 1.00 98.00 88 ASN A CA 1
ATOM 679 C C . ASN A 1 88 ? -4.052 0.734 9.141 1.00 98.00 88 ASN A C 1
ATOM 681 O O . ASN A 1 88 ? -4.409 0.182 8.099 1.00 98.00 88 ASN A O 1
ATOM 685 N N . GLY A 1 89 ? -3.703 2.020 9.172 1.00 98.12 89 GLY A N 1
ATOM 686 C CA . GLY A 1 89 ? -3.703 2.871 7.981 1.00 98.12 89 GLY A CA 1
ATOM 687 C C . GLY A 1 89 ? -2.637 2.417 6.986 1.00 98.12 89 GLY A C 1
ATOM 688 O O . GLY A 1 89 ? -2.950 1.899 5.914 1.00 98.12 89 GLY A O 1
ATOM 689 N N . MET A 1 90 ? -1.375 2.569 7.373 1.00 97.69 90 MET A N 1
ATOM 690 C CA . MET A 1 90 ? -0.213 2.103 6.623 1.00 97.69 90 MET A CA 1
ATOM 691 C C . MET A 1 90 ? 0.688 1.250 7.512 1.00 97.69 90 MET A C 1
ATOM 693 O O . MET A 1 90 ? 1.076 1.687 8.594 1.00 97.69 90 MET A O 1
ATOM 697 N N . TYR A 1 91 ? 1.048 0.060 7.036 1.00 97.25 91 TYR A N 1
ATOM 698 C CA . TYR A 1 91 ? 2.024 -0.823 7.669 1.00 97.25 91 TYR A CA 1
ATOM 699 C C . TYR A 1 91 ? 3.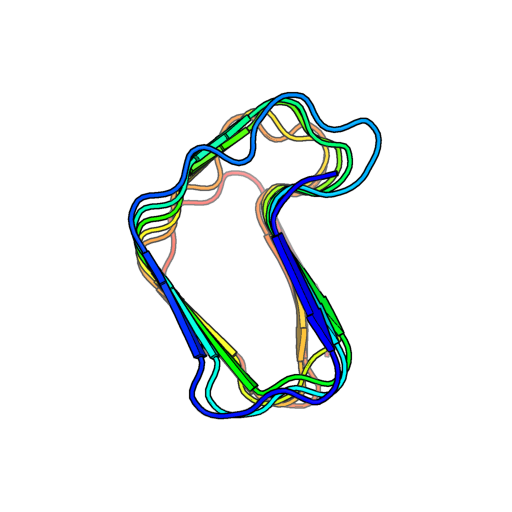138 -1.126 6.667 1.00 97.25 91 TYR A C 1
ATOM 701 O O . TYR A 1 91 ? 2.918 -1.818 5.672 1.00 97.25 91 TYR A O 1
ATOM 709 N N . ILE A 1 92 ? 4.318 -0.561 6.902 1.00 95.44 92 ILE A N 1
ATOM 710 C CA . ILE A 1 92 ? 5.416 -0.522 5.938 1.00 95.44 92 ILE A CA 1
ATOM 711 C C . ILE A 1 92 ? 6.656 -1.186 6.532 1.00 95.44 92 ILE A C 1
ATOM 713 O O . ILE A 1 92 ? 7.237 -0.677 7.480 1.00 95.44 92 ILE A O 1
ATOM 717 N N . ALA A 1 93 ? 7.095 -2.285 5.940 1.00 94.88 93 ALA A N 1
ATOM 718 C CA . ALA A 1 93 ? 8.430 -2.838 6.091 1.00 94.88 93 ALA A CA 1
ATOM 719 C C . ALA A 1 93 ? 9.196 -2.574 4.786 1.00 94.88 93 ALA A C 1
ATOM 721 O O . ALA A 1 93 ? 8.807 -3.072 3.725 1.00 94.88 93 ALA A O 1
ATOM 722 N N . SER A 1 94 ? 10.219 -1.718 4.843 1.00 90.44 94 SER A N 1
ATOM 723 C CA . SER A 1 94 ? 11.001 -1.344 3.658 1.00 90.44 94 SER A CA 1
ATOM 724 C C . SER A 1 94 ? 12.413 -0.901 4.009 1.00 90.44 94 SER A C 1
ATOM 726 O O . SER A 1 94 ? 12.617 -0.167 4.980 1.00 90.44 94 SER A O 1
ATOM 728 N N . ASP A 1 95 ? 13.371 -1.265 3.157 1.00 88.00 95 ASP A N 1
ATOM 729 C CA . ASP A 1 95 ? 14.743 -0.759 3.226 1.00 88.00 95 ASP A CA 1
ATOM 730 C C . ASP A 1 95 ? 14.742 0.767 3.112 1.00 88.00 95 ASP A C 1
ATOM 732 O O . ASP A 1 95 ? 15.171 1.438 4.044 1.00 88.00 95 ASP A O 1
ATOM 736 N N . GLU A 1 96 ? 14.149 1.326 2.051 1.00 89.81 96 GLU A N 1
ATOM 737 C CA . GLU A 1 96 ? 13.893 2.765 1.915 1.00 89.81 96 GLU A CA 1
ATOM 738 C C . GLU A 1 96 ? 12.400 3.047 1.726 1.00 89.81 96 GLU A C 1
ATOM 740 O O . GLU A 1 96 ? 11.738 2.476 0.852 1.00 89.81 96 GLU A O 1
ATOM 745 N N . ALA A 1 97 ? 11.857 3.975 2.511 1.00 92.19 97 ALA A N 1
ATOM 746 C CA . ALA A 1 97 ? 10.483 4.439 2.360 1.00 92.19 97 ALA A CA 1
ATOM 747 C C . ALA A 1 97 ? 10.418 5.968 2.292 1.00 92.19 97 ALA A C 1
ATOM 749 O O . ALA A 1 97 ? 10.954 6.681 3.145 1.00 92.19 97 ALA A O 1
ATOM 750 N N . ARG A 1 98 ? 9.712 6.460 1.273 1.00 94.25 98 ARG A N 1
ATOM 751 C CA . ARG A 1 98 ? 9.418 7.876 1.035 1.00 94.25 98 ARG A CA 1
ATOM 752 C C . ARG A 1 98 ? 7.913 8.092 1.188 1.00 94.25 98 ARG A C 1
ATOM 754 O O . ARG A 1 98 ? 7.152 7.719 0.299 1.00 94.25 98 ARG A O 1
ATOM 761 N N . ILE A 1 99 ? 7.473 8.640 2.323 1.00 95.19 99 ILE A N 1
ATOM 762 C CA . ILE A 1 99 ? 6.053 8.715 2.710 1.00 95.19 99 ILE A CA 1
ATOM 763 C C . ILE A 1 99 ? 5.640 10.179 2.911 1.00 95.19 99 ILE A C 1
ATOM 765 O O . ILE A 1 99 ? 5.980 10.798 3.920 1.00 95.19 99 ILE A O 1
ATOM 769 N N . PHE A 1 100 ? 4.875 10.736 1.967 1.00 95.56 100 PHE A N 1
ATOM 770 C CA . PHE A 1 100 ? 4.553 12.168 1.938 1.00 95.56 100 PHE A CA 1
ATOM 771 C C . PHE A 1 100 ? 3.061 12.469 1.775 1.00 95.56 100 PHE A C 1
ATOM 773 O O . PHE A 1 100 ? 2.372 11.876 0.952 1.00 95.56 100 PHE A O 1
ATOM 780 N N . ASN A 1 101 ? 2.569 13.457 2.515 1.00 96.31 101 ASN A N 1
ATOM 781 C CA . ASN A 1 101 ? 1.230 14.029 2.420 1.00 96.31 101 ASN A CA 1
ATOM 782 C C . ASN A 1 101 ? 0.089 12.996 2.443 1.00 96.31 101 ASN A C 1
ATOM 784 O O . ASN A 1 101 ? -0.954 13.208 1.828 1.00 96.31 101 ASN A O 1
ATOM 788 N N . ASN A 1 102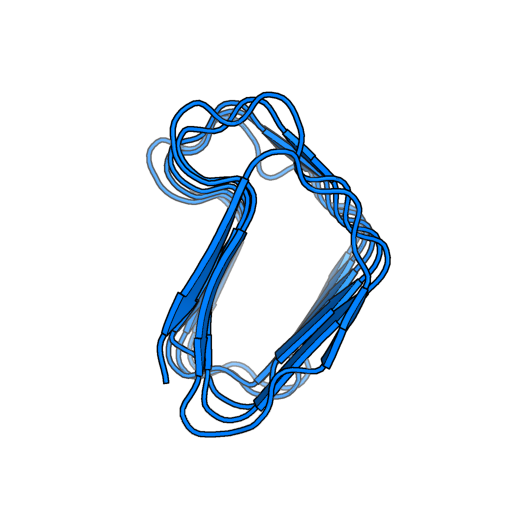 ? 0.268 11.871 3.135 1.00 97.50 102 ASN A N 1
ATOM 789 C CA . ASN A 1 102 ? -0.797 10.889 3.310 1.00 97.50 102 ASN A CA 1
ATOM 790 C C . ASN A 1 102 ? -1.708 11.313 4.467 1.00 97.50 102 ASN A C 1
ATOM 792 O O . ASN A 1 102 ? -1.250 11.922 5.435 1.00 97.50 102 ASN A O 1
ATOM 796 N N . THR A 1 103 ? -2.994 10.981 4.364 1.00 96.94 103 THR A N 1
ATOM 797 C CA . THR A 1 103 ? -3.991 11.178 5.424 1.00 96.94 103 THR A CA 1
ATOM 798 C C . THR A 1 103 ? -4.315 9.833 6.062 1.00 96.94 103 THR A C 1
ATOM 800 O O . THR A 1 103 ? -4.888 8.959 5.406 1.00 96.94 103 THR A O 1
ATOM 803 N N . LEU A 1 104 ? -3.942 9.674 7.334 1.00 96.81 104 LEU A N 1
ATOM 804 C CA . LEU A 1 104 ? -4.004 8.410 8.078 1.00 96.81 104 LEU A CA 1
ATOM 805 C C . LEU A 1 104 ? -4.880 8.542 9.336 1.00 96.81 104 LEU A C 1
ATOM 807 O O . LEU A 1 104 ? -4.419 8.314 10.457 1.00 96.81 104 LEU A O 1
ATOM 811 N N . SER A 1 105 ? -6.136 8.959 9.158 1.00 95.62 105 SER A N 1
ATOM 812 C CA . SER A 1 105 ? -7.086 9.234 10.248 1.00 95.62 105 SER A CA 1
ATOM 813 C C . SER A 1 105 ? -8.005 8.054 10.564 1.00 95.62 105 SER A C 1
ATOM 815 O O . SER A 1 105 ? -8.212 7.164 9.740 1.00 95.62 105 SER A O 1
ATOM 817 N N . ASP A 1 106 ? -8.574 8.064 11.770 1.00 96.44 106 ASP A N 1
ATOM 818 C CA . ASP A 1 106 ? -9.636 7.140 12.196 1.00 96.44 106 ASP A CA 1
ATOM 819 C C . ASP A 1 106 ? -9.250 5.656 12.109 1.00 96.44 106 ASP A C 1
ATOM 821 O O . ASP A 1 106 ? -10.106 4.779 12.017 1.00 96.44 106 ASP A O 1
ATOM 825 N N . ASN A 1 107 ? -7.947 5.359 12.119 1.00 97.25 107 ASN A N 1
ATOM 826 C CA . ASN A 1 107 ? -7.462 3.988 12.157 1.00 97.25 107 ASN A CA 1
ATOM 827 C C . ASN A 1 107 ? -7.434 3.495 13.607 1.00 97.25 107 ASN A C 1
ATOM 829 O O . ASN A 1 107 ? -6.946 4.204 14.487 1.00 97.25 107 ASN A O 1
ATOM 833 N N . SER A 1 108 ? -7.961 2.297 13.864 1.00 97.19 108 SER A N 1
ATOM 834 C CA . SER A 1 108 ? -8.227 1.837 15.234 1.00 97.19 108 SER A CA 1
ATOM 835 C C . SER A 1 108 ? -6.986 1.361 15.999 1.00 97.19 108 SER A C 1
ATOM 837 O O . SER A 1 108 ? -7.060 1.205 17.213 1.00 97.19 108 SER A O 1
ATOM 839 N N . ASN A 1 109 ? -5.874 1.090 15.308 1.00 95.94 109 ASN A N 1
ATOM 840 C CA . ASN A 1 109 ? -4.598 0.683 15.899 1.00 95.94 109 ASN A CA 1
ATOM 841 C C . ASN A 1 109 ? -3.480 1.680 15.550 1.00 95.94 109 ASN A C 1
ATOM 843 O O . ASN A 1 109 ? -3.238 2.618 16.303 1.00 95.94 109 ASN A O 1
ATOM 847 N N . TYR A 1 110 ? -2.827 1.536 14.393 1.00 95.56 110 TYR A N 1
ATOM 848 C CA . TYR A 1 110 ? -1.798 2.475 13.935 1.00 95.56 110 TYR A CA 1
ATOM 849 C C . TYR A 1 110 ? -2.288 3.265 12.724 1.00 95.56 110 TYR A C 1
ATOM 851 O O . TYR A 1 110 ? -2.847 2.697 11.787 1.00 95.56 110 TYR A O 1
ATOM 859 N N . GLY A 1 111 ? -2.031 4.573 12.690 1.00 96.25 111 GLY A N 1
ATOM 860 C CA . GLY A 1 111 ? -2.166 5.331 11.447 1.00 96.25 111 GLY A CA 1
ATOM 861 C C . GLY A 1 111 ? -1.001 5.014 10.509 1.00 96.25 111 GLY A C 1
ATOM 862 O O . GLY A 1 111 ? -1.224 4.633 9.362 1.00 96.25 111 GLY A O 1
ATOM 863 N N . LEU A 1 112 ? 0.227 5.068 11.034 1.00 95.88 112 LEU A N 1
ATOM 864 C CA . LEU A 1 112 ? 1.453 4.654 10.355 1.00 95.88 112 LEU A CA 1
ATOM 865 C C . LEU A 1 112 ? 2.290 3.767 11.277 1.00 95.88 112 LEU A C 1
ATOM 867 O O . LEU A 1 112 ? 2.700 4.203 12.351 1.00 95.88 112 LEU A O 1
ATOM 871 N N . TYR A 1 113 ? 2.590 2.557 10.827 1.00 95.38 113 TYR A N 1
ATOM 872 C CA . TYR A 1 113 ? 3.581 1.674 11.423 1.00 95.38 113 TYR A CA 1
ATOM 873 C C . TYR A 1 113 ? 4.679 1.422 10.395 1.00 95.38 113 TYR A C 1
ATOM 875 O O . TYR A 1 113 ? 4.381 0.998 9.276 1.00 95.38 113 TYR A O 1
ATOM 883 N N . ILE A 1 114 ? 5.932 1.687 10.753 1.00 91.69 114 ILE A N 1
ATOM 884 C CA . ILE A 1 114 ? 7.068 1.473 9.861 1.00 91.69 114 ILE A CA 1
ATOM 885 C C . ILE A 1 114 ? 8.199 0.712 10.552 1.00 91.69 114 ILE A C 1
ATOM 887 O O . ILE A 1 114 ? 8.620 1.062 11.652 1.00 91.69 114 ILE A O 1
ATOM 891 N N . ILE A 1 115 ? 8.692 -0.314 9.866 1.00 90.69 115 ILE A N 1
ATOM 892 C CA . ILE A 1 115 ? 9.967 -0.976 10.126 1.00 90.69 115 ILE A CA 1
ATOM 893 C C . ILE A 1 115 ? 10.856 -0.601 8.948 1.00 90.69 115 ILE A C 1
ATOM 895 O O . ILE A 1 115 ? 10.537 -0.925 7.802 1.00 90.69 115 ILE A O 1
ATOM 899 N N . SER A 1 116 ? 11.935 0.130 9.207 1.00 80.62 116 SER A N 1
ATOM 900 C CA . SER A 1 116 ? 12.864 0.503 8.147 1.00 80.62 116 SER A CA 1
ATOM 901 C C . SER A 1 116 ? 14.298 0.279 8.565 1.00 80.62 116 SER A C 1
ATOM 903 O O . SER A 1 116 ? 14.719 0.707 9.634 1.00 80.62 116 SER A O 1
ATOM 905 N N . TYR A 1 117 ? 15.045 -0.356 7.667 1.00 75.44 117 TYR A N 1
ATOM 906 C CA . TYR A 1 117 ? 16.466 -0.628 7.841 1.00 75.44 117 TYR A CA 1
ATOM 907 C C . TYR A 1 117 ? 17.339 0.591 7.490 1.00 75.44 117 TYR A C 1
ATOM 909 O O . TYR A 1 117 ? 18.545 0.587 7.737 1.00 75.44 117 TYR A O 1
ATOM 917 N N . THR A 1 118 ? 16.736 1.660 6.948 1.00 80.19 118 THR A N 1
ATOM 918 C CA . THR A 1 118 ? 17.374 2.969 6.736 1.00 80.19 118 THR A CA 1
ATOM 919 C C . THR A 1 118 ? 16.566 4.099 7.395 1.00 80.19 118 THR A C 1
ATOM 921 O O . THR A 1 118 ? 15.692 3.856 8.223 1.00 80.19 118 THR A O 1
ATOM 924 N N . TYR A 1 119 ? 16.893 5.365 7.102 1.00 74.75 119 TYR A N 1
ATOM 925 C CA . TYR A 1 119 ? 16.148 6.523 7.603 1.00 74.75 119 TYR A CA 1
ATOM 926 C C . TYR A 1 119 ? 14.957 6.825 6.677 1.00 74.75 119 TYR A C 1
ATOM 928 O O . TYR A 1 119 ? 15.167 7.410 5.610 1.00 74.75 119 TYR A O 1
ATOM 936 N N . PRO A 1 120 ? 13.709 6.484 7.054 1.00 79.31 120 PRO A N 1
ATOM 937 C CA . PRO A 1 120 ? 12.558 6.823 6.232 1.00 79.31 120 PRO A CA 1
ATOM 938 C C . PRO A 1 120 ? 12.339 8.337 6.233 1.00 79.31 120 PRO A C 1
ATOM 940 O O . PRO A 1 120 ? 12.493 9.002 7.261 1.00 79.31 120 PRO A O 1
ATOM 943 N N . ILE A 1 121 ? 11.927 8.886 5.090 1.00 81.50 121 ILE A N 1
ATOM 944 C CA . ILE A 1 121 ? 11.528 10.294 5.000 1.00 81.50 121 ILE A CA 1
ATOM 945 C C . ILE A 1 121 ? 10.007 10.347 5.099 1.00 81.50 121 ILE A C 1
ATOM 947 O O . ILE A 1 121 ? 9.305 9.842 4.219 1.00 81.50 121 ILE A O 1
ATOM 951 N N . ILE A 1 122 ? 9.509 10.936 6.187 1.00 84.62 122 ILE A N 1
ATOM 952 C CA . ILE A 1 122 ? 8.087 10.939 6.532 1.00 84.62 122 ILE A CA 1
ATOM 953 C C . ILE A 1 122 ? 7.622 12.377 6.756 1.00 84.62 122 ILE A C 1
ATOM 955 O O . ILE A 1 122 ? 8.142 13.083 7.616 1.00 84.62 122 ILE A O 1
ATOM 959 N N . SER A 1 123 ? 6.600 12.791 6.014 1.00 87.56 123 SER A N 1
ATOM 960 C CA . SER A 1 123 ? 5.828 14.010 6.277 1.00 87.56 123 SER A CA 1
ATOM 961 C C . SER A 1 123 ? 4.375 13.711 5.940 1.00 87.56 123 SER A C 1
ATOM 963 O O . SER A 1 123 ? 4.020 13.640 4.772 1.00 87.56 123 SER A O 1
ATOM 965 N N . SER A 1 124 ? 3.533 13.384 6.917 1.00 87.19 124 SER A N 1
ATOM 966 C CA . SER A 1 124 ? 2.132 12.990 6.686 1.00 87.19 124 SER A CA 1
ATOM 967 C C . SER A 1 124 ? 1.276 13.324 7.903 1.00 87.19 124 SER A C 1
ATOM 969 O O . SER A 1 124 ? 1.782 13.378 9.023 1.00 87.19 124 SER A O 1
ATOM 971 N N . THR A 1 125 ? -0.022 13.538 7.694 1.00 82.75 125 THR A N 1
ATOM 972 C CA . THR 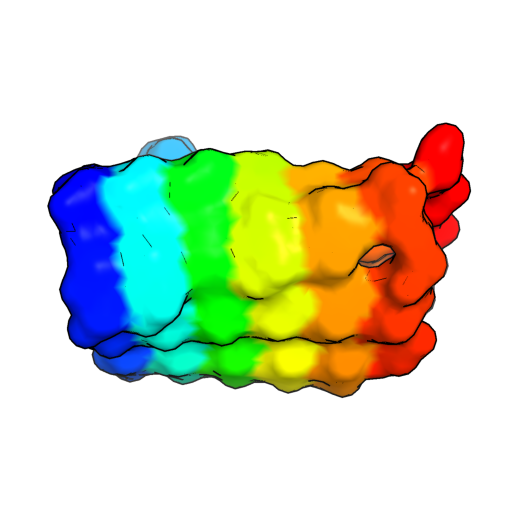A 1 125 ? -0.965 13.783 8.788 1.00 82.75 125 THR A CA 1
ATOM 973 C C . THR A 1 125 ? -1.440 12.446 9.347 1.00 82.75 125 THR A C 1
ATOM 975 O O . THR A 1 125 ? -2.095 11.652 8.667 1.00 82.75 125 THR A O 1
ATOM 978 N N . CYS A 1 126 ? -1.072 12.163 10.594 1.00 79.94 126 CYS A N 1
ATOM 979 C CA . CYS A 1 126 ? -1.309 10.866 11.213 1.00 79.94 126 CYS A CA 1
ATOM 980 C C . CYS A 1 126 ? -1.642 11.023 12.697 1.00 79.94 126 CYS A C 1
ATOM 982 O O . CYS A 1 126 ? -0.963 11.764 13.402 1.00 79.94 126 CYS A O 1
ATOM 984 N N . ALA A 1 127 ? -2.666 10.308 13.171 1.00 70.56 127 ALA A N 1
ATOM 985 C CA . ALA A 1 127 ? -3.064 10.339 14.578 1.00 70.56 127 ALA A CA 1
ATOM 986 C C . ALA A 1 127 ? -2.154 9.480 15.480 1.00 70.56 127 ALA A C 1
ATOM 988 O O . ALA A 1 127 ? -1.992 9.796 16.65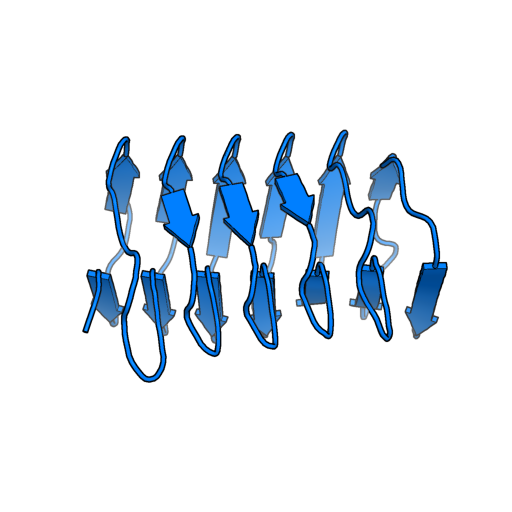3 1.00 70.56 127 ALA A O 1
ATOM 989 N N . MET A 1 128 ? -1.549 8.410 14.942 1.00 78.06 128 MET A N 1
ATOM 990 C CA . MET A 1 128 ? -0.675 7.488 15.684 1.00 78.06 128 MET A CA 1
ATOM 991 C C . MET A 1 128 ? 0.434 6.944 14.777 1.00 78.06 128 MET A C 1
ATOM 993 O O . MET A 1 128 ? 0.151 6.237 13.806 1.00 78.06 128 MET A O 1
ATOM 997 N N . VAL A 1 129 ? 1.687 7.288 15.087 1.00 84.56 129 VAL A N 1
ATOM 998 C CA . VAL A 1 129 ? 2.885 6.897 14.324 1.00 84.56 129 VAL A CA 1
ATOM 999 C C . VAL A 1 129 ? 3.791 6.032 15.195 1.00 84.56 129 VAL A C 1
ATOM 1001 O O . VAL A 1 129 ? 4.109 6.415 16.319 1.00 84.56 129 VAL A O 1
ATOM 1004 N N . TYR A 1 130 ? 4.239 4.899 14.662 1.00 84.06 130 TYR A N 1
ATOM 1005 C CA . TYR A 1 130 ? 5.204 4.014 15.306 1.00 84.06 130 TYR A CA 1
ATOM 1006 C C . TYR A 1 130 ? 6.330 3.648 14.331 1.00 84.06 130 TYR A C 1
ATOM 1008 O O . TYR A 1 130 ? 6.060 3.243 13.201 1.00 84.06 130 TYR A O 1
ATOM 1016 N N . ILE A 1 131 ? 7.585 3.824 14.759 1.00 82.88 131 ILE A N 1
ATOM 1017 C CA . ILE A 1 131 ? 8.788 3.666 13.927 1.00 82.88 131 ILE A CA 1
ATOM 1018 C C . ILE A 1 131 ? 9.766 2.741 14.653 1.00 82.88 131 ILE A C 1
ATOM 1020 O O . ILE A 1 131 ? 10.205 3.064 15.757 1.00 82.88 131 ILE A O 1
ATOM 1024 N N . ILE A 1 132 ? 10.131 1.627 14.017 1.00 76.62 132 ILE A N 1
ATOM 1025 C CA . ILE A 1 132 ? 11.214 0.734 14.444 1.00 76.62 132 ILE A CA 1
ATOM 1026 C C . ILE A 1 132 ? 12.355 0.813 13.428 1.00 76.62 132 ILE A C 1
ATOM 1028 O O . ILE A 1 132 ? 12.114 0.872 12.218 1.00 76.62 132 ILE A O 1
ATOM 1032 N N . LYS A 1 133 ? 13.583 0.798 13.949 1.00 65.94 133 LYS A N 1
ATOM 1033 C CA . LYS A 1 133 ? 14.817 0.588 13.191 1.00 65.94 133 LYS A CA 1
ATOM 1034 C C . LYS A 1 133 ? 15.306 -0.840 13.363 1.00 65.94 133 LYS A C 1
ATOM 1036 O O . LYS A 1 133 ? 15.228 -1.320 14.516 1.00 65.94 133 LYS A O 1
#

Foldseek 3Di:
DAAEAECEEPAEAEQEEQEDDAAESYEHENYEAYEYYQYEYYHHQEYYEYYQYAYEAEQYEAEPHQESYEYQYEHYEYEQYEQAHHLESYAEEYQEYEEYAYHQYHHNHFSEEYEYPDDYHDDYHTPHYHYHD

pLDDT: mean 94.09, std 7.19, range [58.22, 98.81]

Secondary structure (DSSP, 8-state):
--EEEES--S-EEES-B--S-SSEEEEEES-SSEEEES-EEES-SEEEEEES--EEEES-EEESSSEEEEEE-SSEEEES-EEESSSEEEEEEESSEEEEEEEE-S-SSEEEEEEESS--EEEEEES-EEEE-

Radius of gyration: 12.87 Å; chains: 1; bounding box: 33×25×31 Å